Protein AF-A0A3A9K7C5-F1 (afdb_monomer_lite)

InterPro domains:
  IPR025700 L-lysine 6-monooxygenase/L-ornithine 5-monooxygenase [PF13434] (16-83)
  IPR025700 L-lysine 6-monooxygenase/L-ornithine 5-monooxygenase [PF13434] (87-166)
  IPR025700 L-lysine 6-monooxygenase/L-ornithine 5-monooxygenase [PTHR42802] (12-83)
  IPR036188 FAD/NAD(P)-binding domain superfamily [G3DSA:3.50.50.60] (10-84)
  IPR036188 FAD/NAD(P)-binding domain superfamily [G3DSA:3.50.50.60] (85-173)
  IPR036188 FAD/NAD(P)-binding domain superfamily [SSF51905] (87-166)

pLDDT: mean 71.93, std 16.77, range [29.77, 92.12]

Sequence (174 aa):
MTDERNWRRIDRMDNKVYDLVGVGVGAFNLSLSALLDNLPEVESVFFFLDQKPYFDWRLGMLIVGTRLQVPFMADLVSLANPTIVCVQDIHTEDATTYKCKYLVIGTGSDPVIPESYQSLSGENVYHISQFLERQDRCRKAKSIAVVGSGQSSAEVFHELFTNSAKALFVRLTF

Foldseek 3Di:
DDDPDPPPDAVEEDPDEFQEEEEADDPVLVVVVVVCVPPPVGGYDYHHDDPDPDDDPLVLQCDPPDDDPDDPPPDDADDDPWDWDWDADPVVRHIYIHTYPGYHYDHDDDFDDDPVCPVVDDLQDDGSSNNVVNVVVLQPDPAEEQEEDDPSSVSSQVVCCVVPVHYDYDYDDD

Structure (mmCIF, N/CA/C/O backbone):
data_AF-A0A3A9K7C5-F1
#
_entry.id   AF-A0A3A9K7C5-F1
#
loop_
_atom_site.group_PDB
_atom_site.id
_atom_site.type_symbol
_atom_site.label_atom_id
_atom_site.label_alt_id
_atom_site.label_comp_id
_atom_site.label_asym_id
_atom_site.label_entity_id
_atom_site.label_seq_id
_atom_site.pdbx_PDB_ins_code
_atom_site.Cartn_x
_atom_site.Cartn_y
_atom_site.Cartn_z
_atom_site.occupancy
_atom_site.B_iso_or_equiv
_atom_site.auth_seq_id
_atom_site.auth_comp_id
_atom_site.auth_asym_id
_atom_site.auth_atom_id
_atom_site.pdbx_PDB_model_num
ATOM 1 N N . MET A 1 1 ? 11.795 33.157 2.735 1.00 35.59 1 MET A N 1
ATOM 2 C CA . MET A 1 1 ? 12.912 32.843 1.824 1.00 35.59 1 MET A CA 1
ATOM 3 C C . MET A 1 1 ? 12.703 31.400 1.403 1.00 35.59 1 MET A C 1
ATOM 5 O O . MET A 1 1 ? 12.736 30.532 2.259 1.00 35.59 1 MET A O 1
ATOM 9 N N . THR A 1 2 ? 12.243 31.197 0.174 1.00 34.47 2 THR A N 1
ATOM 10 C CA . THR A 1 2 ? 11.709 29.928 -0.343 1.00 34.47 2 THR A CA 1
ATOM 11 C C . THR A 1 2 ? 12.815 28.890 -0.508 1.00 34.47 2 THR A C 1
ATOM 13 O O . THR A 1 2 ? 13.807 29.166 -1.174 1.00 34.47 2 THR A O 1
ATOM 16 N N . ASP A 1 3 ? 12.621 27.724 0.105 1.00 37.44 3 ASP A N 1
ATOM 17 C CA . ASP A 1 3 ? 13.470 26.538 -0.012 1.00 37.44 3 ASP A CA 1
ATOM 18 C C . ASP A 1 3 ? 13.380 25.978 -1.444 1.00 37.44 3 ASP A C 1
ATOM 20 O O . ASP A 1 3 ? 12.347 25.458 -1.885 1.00 37.44 3 ASP A O 1
ATOM 24 N N . GLU A 1 4 ? 14.441 26.185 -2.222 1.00 34.91 4 GLU A N 1
ATOM 25 C CA . GLU A 1 4 ? 14.582 25.657 -3.574 1.00 34.91 4 GLU A CA 1
ATOM 26 C C . GLU A 1 4 ? 14.892 24.155 -3.521 1.00 34.91 4 GLU A C 1
ATOM 28 O O . GLU A 1 4 ? 16.041 23.737 -3.563 1.00 34.91 4 GLU A O 1
ATOM 33 N N . ARG A 1 5 ? 13.821 23.356 -3.450 1.00 38.66 5 ARG A N 1
ATOM 34 C CA . ARG A 1 5 ? 13.665 21.978 -3.953 1.00 38.66 5 ARG A CA 1
ATOM 35 C C . ARG A 1 5 ? 14.978 21.188 -4.174 1.00 38.66 5 ARG A C 1
ATOM 37 O O . ARG A 1 5 ? 15.682 21.366 -5.165 1.00 38.66 5 ARG A O 1
ATOM 44 N N . ASN A 1 6 ? 15.175 20.176 -3.334 1.00 37.94 6 ASN A N 1
ATOM 45 C CA . ASN A 1 6 ? 16.237 19.157 -3.323 1.00 37.94 6 ASN A CA 1
ATOM 46 C C . ASN A 1 6 ? 16.313 18.203 -4.556 1.00 37.94 6 ASN A C 1
ATOM 48 O O . ASN A 1 6 ? 16.782 17.077 -4.442 1.00 37.94 6 ASN A O 1
ATOM 52 N N . TRP A 1 7 ? 15.882 18.600 -5.760 1.00 42.28 7 TRP A N 1
ATOM 53 C CA . TRP A 1 7 ? 15.789 17.709 -6.941 1.00 42.28 7 TRP A CA 1
ATOM 54 C C . TRP A 1 7 ? 17.129 17.404 -7.645 1.00 42.28 7 TRP A C 1
ATOM 56 O O . TRP A 1 7 ? 17.134 16.836 -8.734 1.00 42.28 7 TRP A O 1
ATOM 66 N N . ARG A 1 8 ? 18.276 17.802 -7.076 1.00 43.25 8 ARG A N 1
ATOM 67 C CA . ARG A 1 8 ? 19.568 17.841 -7.790 1.00 43.25 8 ARG A CA 1
ATOM 68 C C . ARG A 1 8 ? 20.462 16.600 -7.676 1.00 43.25 8 ARG A C 1
ATOM 70 O O . ARG A 1 8 ? 21.494 16.584 -8.341 1.00 43.25 8 ARG A O 1
ATOM 77 N N . ARG A 1 9 ? 20.115 15.565 -6.905 1.00 51.41 9 ARG A N 1
ATOM 78 C CA . ARG A 1 9 ? 20.884 14.305 -6.921 1.00 51.41 9 ARG A CA 1
ATOM 79 C C . ARG A 1 9 ? 20.287 13.325 -7.928 1.00 51.41 9 ARG A C 1
ATOM 81 O O . ARG A 1 9 ? 19.352 12.598 -7.626 1.00 51.41 9 ARG A O 1
ATOM 88 N N . ILE A 1 10 ? 20.822 13.357 -9.147 1.00 57.28 10 ILE A N 1
ATOM 89 C CA . ILE A 1 10 ? 20.736 12.243 -10.094 1.00 57.28 10 ILE A CA 1
ATOM 90 C C . ILE A 1 10 ? 22.112 11.590 -10.055 1.00 57.28 10 ILE A C 1
ATOM 92 O O . ILE A 1 10 ? 23.045 12.101 -10.675 1.00 57.28 10 ILE A O 1
ATOM 96 N N . ASP A 1 11 ? 22.259 10.503 -9.302 1.00 65.69 11 ASP A N 1
ATOM 97 C CA . ASP A 1 11 ? 23.547 9.809 -9.215 1.00 65.69 11 ASP A CA 1
ATOM 98 C C . ASP A 1 11 ? 23.794 8.986 -10.485 1.00 65.69 11 ASP A C 1
ATOM 100 O O . ASP A 1 11 ? 24.931 8.866 -10.949 1.00 65.69 11 ASP A O 1
ATOM 104 N N . ARG A 1 12 ? 22.723 8.447 -11.091 1.00 78.31 12 ARG A N 1
ATOM 105 C CA . ARG A 1 12 ? 22.772 7.677 -12.343 1.00 78.31 12 ARG A CA 1
ATOM 106 C C . ARG A 1 12 ? 21.561 7.932 -13.239 1.00 78.31 12 ARG A C 1
ATOM 108 O O . ARG A 1 12 ? 20.447 8.160 -12.771 1.00 78.31 12 ARG A O 1
ATOM 115 N N . MET A 1 13 ? 21.772 7.836 -14.549 1.00 80.19 13 MET A N 1
ATOM 116 C CA . MET A 1 13 ? 20.704 7.852 -15.549 1.00 80.19 13 MET A CA 1
ATOM 117 C C . MET A 1 13 ? 20.787 6.588 -16.403 1.00 80.19 13 MET A C 1
ATOM 119 O O . MET A 1 13 ? 21.833 6.312 -16.991 1.00 80.19 13 MET A O 1
ATOM 123 N N . ASP A 1 14 ? 19.690 5.834 -16.468 1.00 82.81 14 ASP A N 1
ATOM 124 C CA . ASP A 1 14 ? 19.534 4.755 -17.438 1.00 82.81 14 ASP A CA 1
ATOM 125 C C . ASP A 1 14 ? 19.237 5.380 -18.811 1.00 82.81 14 ASP A C 1
ATOM 127 O O . ASP A 1 14 ? 18.325 6.196 -18.974 1.00 82.81 14 ASP A O 1
ATOM 131 N N . ASN A 1 15 ? 20.060 5.042 -19.804 1.00 84.62 15 ASN A N 1
ATOM 132 C CA 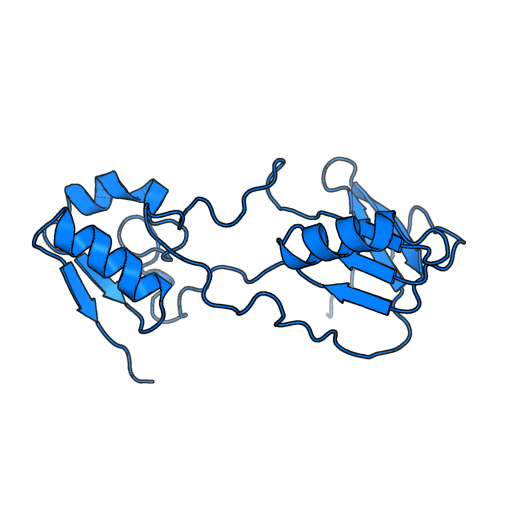. ASN A 1 15 ? 19.925 5.563 -21.162 1.00 84.62 15 ASN A CA 1
ATOM 133 C C . ASN A 1 15 ? 18.865 4.810 -21.980 1.00 84.62 15 ASN A C 1
ATOM 135 O O . ASN A 1 15 ? 18.492 5.284 -23.056 1.00 84.62 15 ASN A O 1
ATOM 139 N N . LYS A 1 16 ? 18.373 3.663 -21.492 1.00 89.06 16 LYS A N 1
ATOM 140 C CA . LYS A 1 16 ? 17.291 2.914 -22.132 1.00 89.06 16 LYS A CA 1
ATOM 141 C C . LYS A 1 16 ? 15.961 3.655 -21.965 1.00 89.06 16 LYS A C 1
ATOM 143 O O . LYS A 1 16 ? 15.653 4.198 -20.905 1.00 89.06 16 LYS A O 1
ATOM 148 N N . VAL A 1 17 ? 15.164 3.675 -23.033 1.00 88.75 17 VAL A N 1
ATOM 149 C CA . VAL A 1 17 ? 13.772 4.140 -22.994 1.00 88.75 17 VAL A CA 1
ATOM 150 C C . VAL A 1 17 ? 12.879 2.911 -22.955 1.00 88.75 17 VAL A C 1
ATOM 152 O O . VAL A 1 17 ? 12.840 2.158 -23.924 1.00 88.75 17 VAL A O 1
ATOM 155 N N . TYR A 1 18 ? 12.183 2.718 -21.841 1.00 89.31 18 TYR A N 1
ATOM 156 C CA . TYR A 1 18 ? 11.238 1.621 -21.656 1.00 89.31 18 TYR A CA 1
ATOM 157 C C . TYR A 1 18 ? 9.901 1.954 -22.323 1.00 89.31 18 TYR A C 1
ATOM 159 O O . TYR A 1 18 ? 9.490 3.117 -22.398 1.00 89.31 18 TYR A O 1
ATOM 167 N N . ASP A 1 19 ? 9.187 0.938 -22.786 1.00 89.06 19 ASP A N 1
ATOM 168 C CA . ASP A 1 19 ? 7.796 1.100 -23.189 1.00 89.06 19 ASP A CA 1
ATOM 169 C C . ASP A 1 19 ? 6.936 1.419 -21.966 1.00 89.06 19 ASP A C 1
ATOM 171 O O . ASP A 1 19 ? 6.126 2.344 -22.015 1.00 89.06 19 ASP A O 1
ATOM 175 N N . LEU A 1 20 ? 7.183 0.740 -20.840 1.00 86.50 20 LEU A N 1
ATOM 176 C CA . LEU A 1 20 ? 6.399 0.908 -19.620 1.00 86.50 20 LEU A CA 1
ATOM 177 C C . LEU A 1 20 ? 7.262 0.888 -18.351 1.00 86.50 20 LEU A C 1
ATOM 179 O O . LEU A 1 20 ? 8.073 -0.013 -18.153 1.00 86.50 20 LEU A O 1
ATOM 183 N N . VAL A 1 21 ? 7.051 1.860 -17.464 1.00 86.50 21 VAL A N 1
ATOM 184 C CA . VAL A 1 21 ? 7.555 1.829 -16.082 1.00 86.50 21 VAL A CA 1
ATOM 185 C C . VAL A 1 21 ? 6.369 1.708 -15.130 1.00 86.50 21 VAL A C 1
ATOM 187 O O . VAL A 1 21 ? 5.455 2.530 -15.176 1.00 86.50 21 VAL A O 1
ATOM 190 N N . GLY A 1 22 ? 6.378 0.707 -14.253 1.00 83.31 22 GLY A N 1
ATOM 191 C CA . GLY A 1 22 ? 5.399 0.556 -13.174 1.00 83.31 22 GLY A CA 1
ATOM 192 C C . GLY A 1 22 ? 5.986 0.942 -11.816 1.00 83.31 22 GLY A C 1
ATOM 193 O O . GLY A 1 22 ? 7.110 0.564 -11.505 1.00 83.31 22 GLY A O 1
ATOM 194 N N . VAL A 1 23 ? 5.239 1.671 -10.983 1.00 80.00 23 VAL A N 1
ATOM 195 C CA . VAL A 1 23 ? 5.647 2.044 -9.614 1.00 80.00 23 VAL A CA 1
ATOM 196 C C . VAL A 1 23 ? 4.587 1.624 -8.599 1.00 80.00 23 VAL A C 1
ATOM 198 O O . VAL A 1 23 ? 3.431 2.032 -8.702 1.00 80.00 23 VAL A O 1
ATOM 201 N N . GLY A 1 24 ? 4.989 0.838 -7.600 1.00 74.75 24 GLY A N 1
ATOM 202 C CA . GLY A 1 24 ? 4.153 0.354 -6.497 1.00 74.75 24 GLY A CA 1
ATOM 203 C C . GLY A 1 24 ? 3.914 -1.156 -6.545 1.00 74.75 24 GLY A C 1
ATOM 204 O O . GLY A 1 24 ? 3.896 -1.756 -7.617 1.00 74.75 24 GLY A O 1
ATOM 205 N N . VAL A 1 25 ? 3.717 -1.765 -5.374 1.00 72.50 25 VAL A N 1
ATOM 206 C CA . VAL A 1 25 ? 3.555 -3.221 -5.195 1.00 72.50 25 VAL A CA 1
ATOM 207 C C . VAL A 1 25 ? 2.099 -3.667 -5.049 1.00 72.50 25 VAL A C 1
ATOM 209 O O . VAL A 1 25 ? 1.806 -4.709 -4.490 1.00 72.50 25 VAL A O 1
ATOM 212 N N . GLY A 1 26 ? 1.136 -2.908 -5.572 1.00 70.56 26 GLY A N 1
ATOM 213 C CA . GLY A 1 26 ? -0.256 -3.357 -5.607 1.00 70.56 26 GLY A CA 1
ATOM 214 C C . GLY A 1 26 ? -0.469 -4.554 -6.543 1.00 70.56 26 GLY A C 1
ATOM 215 O O . GLY A 1 26 ? 0.255 -4.740 -7.520 1.00 70.56 26 GLY A O 1
ATOM 216 N N . ALA A 1 27 ? -1.534 -5.322 -6.306 1.00 70.12 27 ALA A N 1
ATOM 217 C CA . ALA A 1 27 ? -1.907 -6.452 -7.163 1.00 70.12 27 ALA A CA 1
ATOM 218 C C . ALA A 1 27 ? -2.120 -6.087 -8.633 1.00 70.12 27 ALA A C 1
ATOM 220 O O . ALA A 1 27 ? -1.930 -6.924 -9.506 1.00 70.12 27 ALA A O 1
ATOM 221 N N . PHE A 1 28 ? -2.465 -4.828 -8.900 1.00 75.12 28 PHE A N 1
ATOM 222 C CA . PHE A 1 28 ? -2.507 -4.286 -10.247 1.00 75.12 28 PHE A CA 1
ATOM 223 C C . PHE A 1 28 ? -1.131 -4.368 -10.933 1.00 75.12 28 PHE A C 1
ATOM 225 O O . PHE A 1 28 ? -1.009 -5.003 -11.975 1.00 75.12 28 PHE A O 1
ATOM 232 N N . ASN A 1 29 ? -0.081 -3.800 -10.327 1.00 78.44 29 ASN A N 1
ATOM 233 C CA . ASN A 1 29 ? 1.258 -3.797 -10.923 1.00 78.44 29 ASN A CA 1
ATOM 234 C C . ASN A 1 29 ? 1.873 -5.197 -10.947 1.00 78.44 29 ASN A C 1
ATOM 236 O O . ASN A 1 29 ? 2.553 -5.523 -11.909 1.00 78.44 29 ASN A O 1
ATOM 240 N N . LEU A 1 30 ? 1.593 -6.032 -9.939 1.00 78.06 30 LEU A N 1
ATOM 241 C CA . LEU A 1 30 ? 2.009 -7.439 -9.939 1.00 78.06 30 LEU A CA 1
ATOM 242 C C . LEU A 1 30 ? 1.341 -8.236 -11.070 1.00 78.06 30 LEU A C 1
ATOM 244 O O . LEU A 1 30 ? 1.992 -9.036 -11.740 1.00 78.06 30 LEU A O 1
ATOM 248 N N . SER A 1 31 ? 0.046 -8.013 -11.310 1.00 78.88 31 SER A N 1
ATOM 249 C CA . SER A 1 31 ? -0.664 -8.648 -12.422 1.00 78.88 31 SER A CA 1
ATOM 250 C C . SER A 1 31 ? -0.148 -8.140 -13.765 1.00 78.88 31 SER A C 1
ATOM 252 O O . SER A 1 31 ? 0.072 -8.939 -14.670 1.00 78.88 31 SER A O 1
ATOM 254 N N . LEU A 1 32 ? 0.056 -6.828 -13.907 1.00 81.56 32 LEU A N 1
ATOM 255 C C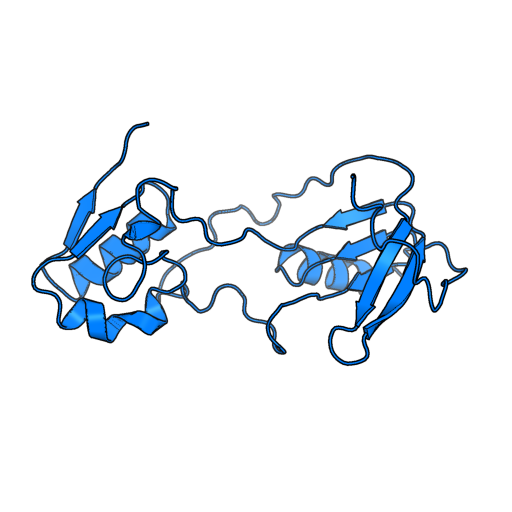A . LEU A 1 32 ? 0.563 -6.236 -15.140 1.00 81.56 32 LEU A CA 1
ATOM 256 C C . LEU A 1 32 ? 1.980 -6.731 -15.451 1.00 81.56 32 LEU A C 1
ATOM 258 O O . LEU A 1 32 ? 2.239 -7.120 -16.585 1.00 81.56 32 LEU A O 1
ATOM 262 N N . SER A 1 33 ? 2.870 -6.801 -14.455 1.00 84.75 33 SER A N 1
ATOM 263 C CA . SER A 1 33 ? 4.225 -7.322 -14.652 1.00 84.75 33 SER A CA 1
ATOM 264 C C . SER A 1 33 ? 4.216 -8.788 -15.085 1.00 84.75 33 SER A C 1
ATOM 266 O O . SER A 1 33 ? 4.944 -9.155 -15.998 1.00 84.75 33 SER A O 1
ATOM 268 N N . ALA A 1 34 ? 3.354 -9.620 -14.487 1.00 83.25 34 ALA A N 1
ATOM 269 C CA . ALA A 1 34 ? 3.237 -11.032 -14.854 1.00 83.25 34 ALA A CA 1
ATOM 270 C C . ALA A 1 34 ? 2.673 -11.239 -16.272 1.00 83.25 34 ALA A C 1
ATOM 272 O O . ALA A 1 34 ? 3.057 -12.180 -16.965 1.00 83.25 34 ALA A O 1
ATOM 273 N N . LEU A 1 35 ? 1.761 -10.367 -16.717 1.00 84.75 35 LEU A N 1
ATOM 274 C CA . LEU A 1 35 ? 1.236 -10.407 -18.083 1.00 84.75 35 LEU A CA 1
ATOM 275 C C . LEU A 1 35 ? 2.294 -9.980 -19.108 1.00 84.75 35 LEU A C 1
ATOM 277 O O . LEU A 1 35 ? 2.417 -10.623 -20.150 1.00 84.75 35 LEU A O 1
ATOM 281 N N . LEU A 1 36 ? 3.064 -8.930 -18.807 1.00 87.56 36 LEU A N 1
ATOM 282 C CA . LEU A 1 36 ? 4.100 -8.405 -19.702 1.00 87.56 36 LEU A CA 1
ATOM 283 C C . LEU A 1 36 ? 5.333 -9.313 -19.809 1.00 87.56 36 LEU A C 1
ATOM 285 O O . LEU A 1 36 ? 6.006 -9.274 -20.831 1.00 87.56 36 LEU A O 1
ATOM 289 N N . ASP A 1 37 ? 5.589 -10.180 -18.825 1.00 85.38 37 ASP A N 1
ATOM 290 C CA . ASP A 1 37 ? 6.688 -11.162 -18.863 1.00 85.38 37 ASP A CA 1
ATOM 291 C C . ASP A 1 37 ? 6.613 -12.104 -20.084 1.00 85.38 37 ASP A C 1
ATOM 293 O O . ASP A 1 37 ? 7.626 -12.579 -20.589 1.00 85.38 37 ASP A O 1
ATOM 297 N N . ASN A 1 38 ? 5.406 -12.326 -20.618 1.00 85.75 38 ASN A N 1
ATOM 298 C CA . ASN A 1 38 ? 5.178 -13.164 -21.799 1.00 85.75 38 ASN A CA 1
ATOM 299 C C . ASN A 1 38 ? 5.198 -12.391 -23.132 1.00 85.75 38 ASN A C 1
ATOM 301 O O . ASN A 1 38 ? 4.917 -12.983 -24.175 1.00 85.75 38 ASN A O 1
ATOM 305 N N . LEU A 1 39 ? 5.501 -11.090 -23.113 1.00 90.81 39 LEU A N 1
ATOM 306 C CA . LEU A 1 39 ? 5.519 -10.211 -24.285 1.00 90.81 39 LEU A CA 1
ATOM 307 C C . LEU A 1 39 ? 6.922 -9.601 -24.452 1.00 90.81 39 LEU A C 1
ATOM 309 O O . LEU A 1 39 ? 7.149 -8.463 -24.038 1.00 90.81 39 LEU A O 1
ATOM 313 N N . PRO A 1 40 ? 7.887 -10.339 -25.039 1.00 88.06 40 PRO A N 1
ATOM 314 C CA . PRO A 1 40 ? 9.280 -9.892 -25.149 1.00 88.06 40 PRO A CA 1
ATOM 315 C C . PRO A 1 40 ? 9.457 -8.629 -26.006 1.00 88.06 40 PRO A C 1
ATOM 317 O O . PRO A 1 40 ? 10.504 -7.991 -25.954 1.00 88.06 40 PRO A O 1
ATOM 320 N N . GLU A 1 41 ? 8.457 -8.265 -26.810 1.00 92.12 41 GLU A N 1
ATOM 321 C CA . GLU A 1 41 ? 8.418 -7.020 -27.572 1.00 92.12 41 GLU A CA 1
ATOM 322 C C . GLU A 1 41 ? 8.110 -5.774 -26.725 1.00 92.12 41 GLU A C 1
ATOM 324 O O . GLU A 1 41 ? 8.281 -4.662 -27.226 1.00 92.12 41 GLU A O 1
ATOM 329 N N . VAL A 1 42 ? 7.652 -5.942 -25.477 1.00 89.50 42 VAL A N 1
ATOM 330 C CA . VAL A 1 42 ? 7.344 -4.843 -24.555 1.00 89.50 42 VAL A CA 1
ATOM 331 C C . VAL A 1 42 ? 8.451 -4.716 -23.519 1.00 89.50 42 VAL A C 1
ATOM 333 O O . VAL A 1 42 ? 8.534 -5.472 -22.552 1.00 89.50 42 VAL A O 1
ATOM 336 N N . GLU A 1 43 ? 9.281 -3.692 -23.673 1.00 91.94 43 GLU A N 1
ATOM 337 C CA . GLU A 1 43 ? 10.360 -3.415 -22.732 1.00 91.94 43 GLU A CA 1
ATOM 338 C C . GLU A 1 43 ? 9.799 -2.707 -21.497 1.00 91.94 43 GLU A C 1
ATOM 340 O O . GLU A 1 43 ? 9.504 -1.509 -21.530 1.00 91.94 43 GLU A O 1
ATOM 345 N N . SER A 1 44 ? 9.641 -3.438 -20.392 1.00 89.81 44 SER A N 1
ATOM 346 C CA . SER A 1 44 ? 9.051 -2.908 -19.160 1.00 89.81 44 SER A CA 1
ATOM 347 C C . SER A 1 44 ? 9.941 -3.088 -17.933 1.00 89.81 44 SER A C 1
ATOM 349 O O . SER A 1 44 ? 10.765 -3.997 -17.862 1.00 89.81 44 SER A O 1
ATOM 351 N N . VAL A 1 45 ? 9.784 -2.193 -16.958 1.00 89.44 45 VAL A N 1
ATOM 352 C CA . VAL A 1 45 ? 10.433 -2.295 -15.645 1.00 89.44 45 VAL A CA 1
ATOM 353 C C . VAL A 1 45 ? 9.452 -1.900 -14.545 1.00 89.44 45 VAL A C 1
ATOM 355 O O . VAL A 1 45 ? 8.700 -0.936 -14.685 1.00 89.44 45 VAL A O 1
ATOM 358 N N . PHE A 1 46 ? 9.448 -2.647 -13.442 1.00 85.38 46 PHE A N 1
ATOM 359 C CA . PHE A 1 46 ? 8.558 -2.413 -12.307 1.00 85.38 46 PHE A CA 1
ATOM 360 C C . PHE A 1 46 ? 9.365 -2.165 -11.036 1.00 85.38 46 PHE A C 1
ATOM 362 O O . PHE A 1 46 ? 10.198 -2.979 -10.642 1.00 85.38 46 PHE A O 1
ATOM 369 N N . PHE A 1 47 ? 9.084 -1.045 -10.377 1.00 83.81 47 PHE A N 1
ATOM 370 C CA . PHE A 1 47 ? 9.629 -0.690 -9.076 1.00 83.81 47 PHE A CA 1
ATOM 371 C C . PHE A 1 47 ? 8.584 -0.972 -8.007 1.00 83.81 47 PHE A C 1
ATOM 373 O O . PHE A 1 47 ? 7.615 -0.227 -7.828 1.00 83.81 47 PHE A O 1
ATOM 380 N N . PHE A 1 48 ? 8.790 -2.059 -7.277 1.00 76.88 48 PHE A N 1
ATOM 381 C CA . PHE A 1 48 ? 7.960 -2.435 -6.143 1.00 76.88 48 PHE A CA 1
ATOM 382 C C . PHE A 1 48 ? 8.405 -1.656 -4.906 1.00 76.88 48 PHE A C 1
ATOM 384 O O . PHE A 1 48 ? 9.141 -2.155 -4.062 1.00 76.88 48 PHE A O 1
ATOM 391 N N . LEU A 1 49 ? 7.986 -0.391 -4.851 1.00 66.56 49 LEU A N 1
ATOM 392 C CA . LEU A 1 49 ? 8.197 0.469 -3.695 1.00 66.56 49 LEU A CA 1
ATOM 393 C C . LEU A 1 49 ? 7.136 0.148 -2.643 1.00 66.56 49 LEU A C 1
ATOM 395 O O . LEU A 1 49 ? 5.938 0.310 -2.890 1.00 66.56 49 LEU A O 1
ATOM 399 N N . ASP A 1 50 ? 7.593 -0.294 -1.481 1.00 60.34 50 ASP A N 1
ATOM 400 C CA . ASP A 1 50 ? 6.801 -0.440 -0.268 1.00 60.34 50 ASP A CA 1
ATOM 401 C C . ASP A 1 50 ? 7.623 0.155 0.885 1.00 60.34 50 ASP A C 1
ATOM 403 O O . ASP A 1 50 ? 8.851 0.063 0.894 1.00 60.34 50 ASP A O 1
ATOM 407 N N . GLN A 1 51 ? 6.964 0.793 1.855 1.00 55.03 51 GLN A N 1
ATOM 408 C CA . GLN A 1 51 ? 7.640 1.202 3.092 1.00 55.03 51 GLN A CA 1
ATOM 409 C C . GLN A 1 51 ? 8.086 -0.024 3.908 1.00 55.03 51 GLN A C 1
ATOM 411 O O . GLN A 1 51 ? 8.920 0.096 4.806 1.00 55.03 51 GLN A O 1
ATOM 416 N N . LYS A 1 52 ? 7.522 -1.204 3.616 1.00 52.50 52 LYS A N 1
ATOM 417 C CA . LYS A 1 52 ? 7.855 -2.478 4.252 1.00 52.50 52 LYS A CA 1
ATOM 418 C C . LYS A 1 52 ? 8.867 -3.274 3.409 1.00 52.50 52 LYS A C 1
ATOM 420 O O . LYS A 1 52 ? 8.750 -3.309 2.190 1.00 52.50 52 LYS A O 1
ATOM 425 N N . PRO A 1 53 ? 9.809 -4.011 4.030 1.00 51.22 53 PRO A N 1
ATOM 426 C CA . PRO A 1 53 ? 10.783 -4.842 3.309 1.00 51.22 53 PRO A CA 1
ATOM 427 C C . PRO A 1 53 ? 10.187 -6.150 2.743 1.00 51.22 53 PRO A C 1
ATOM 429 O O . PRO A 1 53 ? 10.923 -7.036 2.316 1.00 51.22 53 PRO A O 1
ATOM 432 N N . TYR A 1 54 ? 8.864 -6.313 2.786 1.00 48.66 54 TYR A N 1
ATOM 433 C CA . TYR A 1 54 ? 8.129 -7.476 2.296 1.00 48.66 54 TYR A CA 1
ATOM 434 C C . TYR A 1 54 ? 6.796 -7.021 1.702 1.00 48.66 54 TYR A C 1
ATOM 436 O O . TYR A 1 54 ? 6.220 -6.035 2.155 1.00 48.66 54 TYR A O 1
ATOM 444 N N . PHE A 1 55 ? 6.288 -7.768 0.720 1.00 44.34 55 PHE A N 1
ATOM 445 C CA . PHE A 1 55 ? 4.972 -7.504 0.149 1.00 44.34 55 PHE A CA 1
ATOM 446 C C . PHE A 1 55 ? 3.871 -7.775 1.180 1.00 44.34 55 PHE A C 1
ATOM 448 O O . PHE A 1 55 ? 3.727 -8.894 1.679 1.00 44.34 55 PHE A O 1
ATOM 455 N N . ASP A 1 56 ? 3.079 -6.746 1.463 1.00 53.41 56 ASP A N 1
ATOM 456 C CA . ASP A 1 56 ? 1.943 -6.800 2.371 1.00 53.41 56 ASP A CA 1
ATOM 457 C C . ASP A 1 56 ? 0.738 -6.104 1.729 1.00 53.41 56 ASP A C 1
ATOM 459 O O . ASP A 1 56 ? 0.585 -4.879 1.764 1.00 53.41 56 ASP A O 1
ATOM 463 N N . TRP A 1 57 ? -0.164 -6.895 1.147 1.00 50.09 57 TRP A N 1
ATOM 464 C CA . TRP A 1 57 ? -1.403 -6.355 0.599 1.00 50.09 57 TRP A CA 1
ATOM 465 C C . TRP A 1 57 ? -2.434 -6.113 1.704 1.00 50.09 57 TRP A C 1
ATOM 467 O O . TRP A 1 57 ? -3.387 -6.872 1.869 1.00 50.09 57 TRP A O 1
ATOM 477 N N . ARG A 1 58 ? -2.250 -5.017 2.449 1.00 55.38 58 ARG A N 1
ATOM 478 C CA . ARG A 1 58 ? -3.182 -4.552 3.493 1.00 55.38 58 ARG A CA 1
ATOM 479 C C . ARG A 1 58 ? -3.554 -5.668 4.488 1.00 55.38 58 ARG A C 1
ATOM 481 O O . ARG A 1 58 ? -4.727 -5.804 4.837 1.00 55.38 58 ARG A O 1
ATOM 488 N N . LEU A 1 59 ? -2.573 -6.421 4.995 1.00 53.91 59 LEU A N 1
ATOM 489 C CA . LEU A 1 59 ? -2.761 -7.477 5.999 1.00 53.91 59 LEU A CA 1
ATOM 490 C C . LEU A 1 59 ? -3.582 -6.989 7.186 1.00 53.91 59 LEU A C 1
ATOM 492 O O . LEU A 1 59 ? -4.453 -7.720 7.627 1.00 53.91 59 LEU A O 1
ATOM 496 N N . GLY A 1 60 ? -3.420 -5.734 7.618 1.00 55.44 60 GLY A N 1
ATOM 497 C CA . GLY A 1 60 ? -4.212 -5.112 8.690 1.00 55.44 60 GLY A CA 1
ATOM 498 C C . GLY A 1 60 ? -5.737 -5.047 8.468 1.00 55.44 60 GLY A C 1
ATOM 499 O O . GLY A 1 60 ? -6.456 -4.612 9.369 1.00 55.44 60 GLY A O 1
ATOM 500 N N . MET A 1 61 ? -6.226 -5.490 7.302 1.00 55.41 61 MET 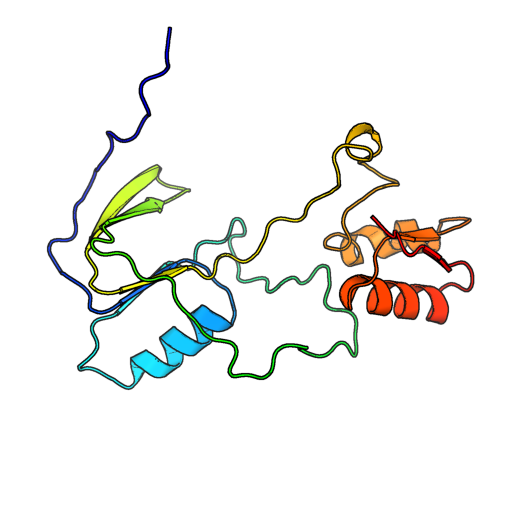A N 1
ATOM 501 C CA . MET A 1 61 ? -7.634 -5.588 6.896 1.00 55.41 61 MET A CA 1
ATOM 502 C C . MET A 1 61 ? -8.032 -6.972 6.344 1.00 55.41 61 MET A C 1
ATOM 504 O O . MET A 1 61 ? -9.167 -7.131 5.894 1.00 55.41 61 MET A O 1
ATOM 508 N N . LEU A 1 62 ? -7.149 -7.982 6.368 1.00 60.81 62 LEU A N 1
ATOM 509 C CA . LEU A 1 62 ? -7.465 -9.350 5.925 1.00 60.81 62 LEU A CA 1
ATOM 510 C C . LEU A 1 62 ? -8.320 -10.088 6.966 1.00 60.81 62 LEU A C 1
ATOM 512 O O . LEU A 1 62 ? -7.874 -11.010 7.647 1.00 60.81 62 LEU A O 1
ATOM 516 N N . ILE A 1 63 ? -9.569 -9.658 7.103 1.00 60.50 63 ILE A N 1
ATOM 517 C CA . ILE A 1 63 ? -10.580 -10.355 7.897 1.00 60.50 63 ILE A CA 1
ATOM 518 C C . ILE A 1 63 ? -10.995 -11.621 7.135 1.00 60.50 63 ILE A C 1
ATOM 520 O O . ILE A 1 63 ? -11.170 -11.607 5.916 1.00 60.50 63 ILE A O 1
ATOM 524 N N . VAL A 1 64 ? -11.133 -12.745 7.839 1.00 61.38 64 VAL A N 1
ATOM 525 C CA . VAL A 1 64 ? -11.492 -14.024 7.211 1.00 61.38 64 VAL A CA 1
ATOM 526 C C . VAL A 1 64 ? -12.879 -13.908 6.568 1.00 61.38 64 VAL A C 1
ATOM 528 O O . VAL A 1 64 ? -13.863 -13.637 7.247 1.00 61.38 64 VAL A O 1
ATOM 531 N N . GLY A 1 65 ? -12.957 -14.135 5.252 1.00 53.06 65 GLY A N 1
ATOM 532 C CA . GLY A 1 65 ? -14.210 -14.106 4.486 1.00 53.06 65 GLY A CA 1
ATOM 533 C C . GLY A 1 65 ? -14.459 -12.833 3.668 1.00 53.06 65 GLY A C 1
ATOM 534 O O . GLY A 1 65 ? -15.463 -12.774 2.955 1.00 53.06 65 GLY A O 1
ATOM 535 N N . THR A 1 66 ? -13.558 -11.848 3.711 1.00 45.78 66 THR A N 1
ATOM 536 C CA . THR A 1 66 ? -13.648 -10.642 2.872 1.00 45.78 66 THR A CA 1
ATOM 537 C C . THR A 1 66 ? -13.345 -10.952 1.405 1.00 45.78 66 THR A C 1
ATOM 539 O O . THR A 1 66 ? -12.627 -11.899 1.073 1.00 45.78 66 THR A O 1
ATOM 542 N N . ARG A 1 67 ? -13.955 -10.188 0.490 1.00 46.84 67 ARG A N 1
ATOM 543 C CA . ARG A 1 67 ? -13.827 -10.377 -0.966 1.00 46.84 67 ARG A CA 1
ATOM 544 C C . ARG A 1 67 ? -13.366 -9.087 -1.641 1.00 46.84 67 ARG A C 1
ATOM 546 O O . ARG A 1 67 ? -13.741 -7.995 -1.225 1.00 46.84 67 ARG A O 1
ATOM 553 N N . LEU A 1 68 ? -12.597 -9.215 -2.722 1.00 46.16 68 LEU A N 1
ATOM 554 C CA . LEU A 1 68 ? -12.242 -8.091 -3.597 1.00 46.16 68 LEU A CA 1
ATOM 555 C C . LEU A 1 68 ? -13.512 -7.482 -4.215 1.00 46.16 68 LEU A C 1
ATOM 557 O O . LEU A 1 68 ? -14.308 -8.201 -4.817 1.00 46.16 68 LEU A O 1
ATOM 561 N N . GLN A 1 69 ? -13.704 -6.168 -4.053 1.00 46.78 69 GLN A N 1
ATOM 562 C CA . GLN A 1 69 ? -14.886 -5.449 -4.558 1.00 46.78 69 GLN A CA 1
ATOM 563 C C . GLN A 1 69 ? -14.698 -4.767 -5.914 1.00 46.78 69 GLN A C 1
ATOM 565 O O . GLN A 1 69 ? -15.678 -4.322 -6.509 1.00 46.78 69 GLN A O 1
ATOM 570 N N . VAL A 1 70 ? -13.472 -4.699 -6.428 1.00 44.31 70 VAL A N 1
ATOM 571 C CA . VAL A 1 70 ? -13.239 -4.294 -7.815 1.00 44.31 70 VAL A CA 1
ATOM 572 C C . VAL A 1 70 ? -13.397 -5.525 -8.711 1.00 44.31 70 VAL A C 1
ATOM 574 O O . VAL A 1 70 ? -12.793 -6.558 -8.407 1.00 44.31 70 VAL A O 1
ATOM 577 N N . PRO A 1 71 ? -14.176 -5.462 -9.812 1.00 29.77 71 PRO A N 1
ATOM 578 C CA . PRO A 1 71 ? -14.042 -6.461 -10.866 1.00 29.77 71 PRO A CA 1
ATOM 579 C C . PRO A 1 71 ? -12.571 -6.489 -11.303 1.00 29.77 71 PRO A C 1
ATOM 581 O O . PRO A 1 71 ? -11.902 -5.458 -11.250 1.00 29.77 71 PRO A O 1
ATOM 584 N N . PHE A 1 72 ? -12.067 -7.641 -11.749 1.00 41.47 72 PHE A N 1
ATOM 585 C CA . PHE A 1 72 ? -10.650 -7.859 -12.105 1.00 41.47 72 PHE A CA 1
ATOM 586 C C . PHE A 1 72 ? -10.052 -6.851 -13.118 1.00 41.47 72 PHE A C 1
ATOM 588 O O . PHE A 1 72 ? -8.863 -6.900 -13.400 1.00 41.47 72 PHE A O 1
ATOM 595 N N . MET A 1 73 ? -10.880 -5.972 -13.686 1.00 31.00 73 MET A N 1
ATOM 596 C CA . MET A 1 73 ? -10.661 -5.187 -14.896 1.00 31.00 73 MET A CA 1
ATOM 597 C C . MET A 1 73 ? -10.685 -3.662 -14.659 1.00 31.00 73 MET A C 1
ATOM 599 O O . MET A 1 73 ? -10.817 -2.902 -15.614 1.00 31.00 73 MET A O 1
ATOM 603 N N . ALA A 1 74 ? -10.639 -3.188 -13.408 1.00 40.19 74 ALA A N 1
ATOM 604 C CA . ALA A 1 74 ? -10.622 -1.753 -13.105 1.00 40.19 74 ALA A CA 1
ATOM 605 C C . ALA A 1 74 ? -9.209 -1.167 -13.304 1.00 40.19 74 ALA A C 1
ATOM 607 O O . ALA A 1 74 ? -8.427 -1.057 -12.361 1.00 40.19 74 ALA A O 1
ATOM 608 N N . ASP A 1 75 ? -8.917 -0.827 -14.557 1.00 50.16 75 ASP A N 1
ATOM 609 C CA . ASP A 1 75 ? -7.659 -0.297 -15.086 1.00 50.16 75 ASP A CA 1
ATOM 610 C C . ASP A 1 75 ? -7.948 1.016 -15.820 1.00 50.16 75 ASP A C 1
ATOM 612 O O . ASP A 1 75 ? -8.772 0.997 -16.726 1.00 50.16 75 ASP A O 1
ATOM 616 N N . LEU A 1 76 ? -7.318 2.134 -15.433 1.00 41.69 76 LEU A N 1
ATOM 617 C CA . LEU A 1 76 ? -7.053 3.270 -16.326 1.00 41.69 76 LEU A CA 1
ATOM 618 C C . LEU A 1 76 ? -5.897 4.130 -15.781 1.00 41.69 76 LEU A C 1
ATOM 620 O O . LEU A 1 76 ? -5.958 4.696 -14.688 1.00 41.69 76 LEU A O 1
ATOM 624 N N . VAL A 1 77 ? -4.859 4.237 -16.609 1.00 41.31 77 VAL A N 1
ATOM 625 C CA . VAL A 1 77 ? -3.604 4.975 -16.425 1.00 41.31 77 VAL A CA 1
ATOM 626 C C . VAL A 1 77 ? -3.776 6.439 -16.859 1.00 41.31 77 VAL A C 1
ATOM 628 O O . VAL A 1 77 ? -4.332 6.715 -17.922 1.00 41.31 77 VAL A O 1
ATOM 631 N N . SER A 1 78 ? -3.273 7.395 -16.072 1.00 41.16 78 SER A N 1
ATOM 632 C CA . SER A 1 78 ? -3.242 8.815 -16.463 1.00 41.16 78 SER A CA 1
ATOM 633 C C . SER A 1 78 ? -2.214 9.082 -17.573 1.00 41.16 78 SER A C 1
ATOM 635 O O . SER A 1 78 ? -1.043 8.733 -17.449 1.00 41.16 78 SER A O 1
ATOM 637 N N . LEU A 1 79 ? -2.650 9.766 -18.638 1.00 41.25 79 LEU A N 1
ATOM 638 C CA . LEU A 1 79 ? -1.832 10.223 -19.768 1.00 41.25 79 LEU A CA 1
ATOM 639 C C . LEU A 1 79 ? -1.178 11.587 -19.482 1.00 41.25 79 LEU A C 1
ATOM 641 O O . LEU A 1 79 ? -1.873 12.601 -19.452 1.00 41.25 79 LEU A O 1
ATOM 645 N N . ALA A 1 80 ? 0.155 11.631 -19.385 1.00 36.72 80 ALA A N 1
ATOM 646 C CA . ALA A 1 80 ? 0.947 12.807 -19.763 1.00 36.72 80 ALA A CA 1
ATOM 647 C C . ALA A 1 80 ? 2.407 12.426 -20.092 1.00 36.72 80 ALA A C 1
ATOM 649 O O . ALA A 1 80 ? 3.153 11.921 -19.255 1.00 36.72 80 ALA A O 1
ATOM 650 N N . ASN A 1 81 ? 2.807 12.697 -21.334 1.00 39.12 81 ASN A N 1
ATOM 651 C CA . ASN A 1 81 ? 4.189 12.727 -21.825 1.00 39.12 81 ASN A CA 1
ATOM 652 C C . ASN A 1 81 ? 4.944 13.915 -21.170 1.00 39.12 81 ASN A C 1
ATOM 654 O O . ASN A 1 81 ? 4.323 14.979 -21.093 1.00 39.12 81 ASN A O 1
ATOM 658 N N . PRO A 1 82 ? 6.230 13.853 -20.751 1.00 52.62 82 PRO A N 1
ATOM 659 C CA . PRO A 1 82 ? 7.202 12.753 -20.741 1.00 52.62 82 PRO A CA 1
ATOM 660 C C . PRO A 1 82 ? 7.503 12.265 -19.308 1.00 52.62 82 PRO A C 1
ATOM 662 O O . PRO A 1 82 ? 7.743 13.074 -18.412 1.00 52.62 82 PRO A O 1
ATOM 665 N N . THR A 1 83 ? 7.545 10.959 -19.052 1.00 66.88 83 THR A N 1
ATOM 666 C CA . THR A 1 83 ? 7.617 10.459 -17.665 1.00 66.88 83 THR A CA 1
ATOM 667 C C . THR A 1 83 ? 8.999 9.921 -17.325 1.00 66.88 83 THR A C 1
ATOM 669 O O . THR A 1 83 ? 9.267 8.723 -17.269 1.00 66.88 83 THR A O 1
ATOM 672 N N . ILE A 1 84 ? 9.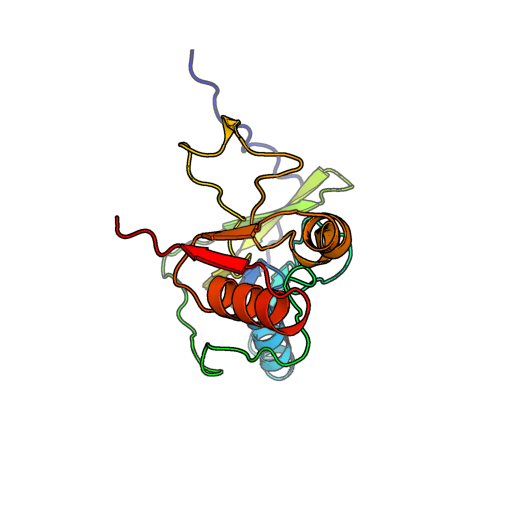912 10.869 -17.120 1.00 72.88 84 ILE A N 1
ATOM 673 C CA . ILE A 1 84 ? 11.161 10.616 -16.408 1.00 72.88 84 ILE A CA 1
ATOM 674 C C . ILE A 1 84 ? 10.798 10.244 -14.965 1.00 72.88 84 ILE A C 1
ATOM 676 O O . ILE A 1 84 ? 10.124 11.016 -14.285 1.00 72.88 84 ILE A O 1
ATOM 680 N N . VAL A 1 85 ? 11.243 9.079 -14.502 1.00 75.69 85 VAL A N 1
ATOM 681 C CA . VAL A 1 85 ? 11.022 8.600 -13.132 1.00 75.69 85 VAL A CA 1
ATOM 682 C C . VAL A 1 85 ? 12.365 8.523 -12.427 1.00 75.69 85 VAL A C 1
ATOM 684 O O . VAL A 1 85 ? 13.265 7.835 -12.898 1.00 75.69 85 VAL A O 1
ATOM 687 N N . CYS A 1 86 ? 12.509 9.219 -11.303 1.00 80.12 86 CYS A N 1
ATOM 688 C CA . CYS A 1 86 ? 13.658 9.055 -10.420 1.00 80.12 86 CYS A CA 1
ATOM 689 C C . CYS A 1 86 ? 13.288 8.062 -9.317 1.00 80.12 86 CYS A C 1
ATOM 691 O O . CYS A 1 86 ? 12.296 8.261 -8.616 1.00 80.12 86 CYS A O 1
ATOM 693 N N . VAL A 1 87 ? 14.067 6.995 -9.192 1.00 78.50 87 VAL A N 1
ATOM 694 C CA . VAL A 1 87 ? 13.926 5.976 -8.154 1.00 78.50 87 VAL A CA 1
ATOM 695 C C . VAL A 1 87 ? 15.104 6.120 -7.211 1.00 78.50 87 VAL A C 1
ATOM 697 O O . VAL A 1 87 ? 16.251 6.072 -7.652 1.00 78.50 87 VAL A O 1
ATOM 700 N N . GLN A 1 88 ? 14.811 6.293 -5.928 1.00 80.69 88 GLN A N 1
ATOM 701 C CA . GLN A 1 88 ? 15.816 6.334 -4.879 1.00 80.69 88 GLN A CA 1
ATOM 702 C C . GLN A 1 88 ? 15.749 5.048 -4.061 1.00 80.69 88 GLN A C 1
ATOM 704 O O . GLN A 1 88 ? 14.671 4.655 -3.612 1.00 80.69 88 GLN A O 1
ATOM 709 N N . ASP A 1 89 ? 16.896 4.405 -3.869 1.00 76.31 89 ASP A N 1
ATOM 710 C CA . ASP A 1 89 ? 17.026 3.314 -2.911 1.00 76.31 89 ASP A CA 1
ATOM 711 C C . ASP A 1 89 ? 16.990 3.892 -1.487 1.00 76.31 89 ASP A C 1
ATOM 713 O O . ASP A 1 89 ? 17.775 4.772 -1.142 1.00 76.31 89 ASP A O 1
ATOM 717 N N . ILE A 1 90 ? 16.061 3.428 -0.650 1.00 71.88 90 ILE A N 1
ATOM 718 C CA . ILE A 1 90 ? 15.883 3.957 0.714 1.00 71.88 90 ILE A CA 1
ATOM 719 C C . ILE A 1 90 ? 16.975 3.508 1.696 1.00 71.88 90 ILE A C 1
ATOM 721 O O . ILE A 1 90 ? 17.086 4.070 2.783 1.00 71.88 90 ILE A O 1
ATOM 725 N N . HIS A 1 91 ? 17.746 2.475 1.354 1.00 77.31 91 HIS A N 1
ATOM 726 C CA . HIS A 1 91 ? 18.813 1.930 2.187 1.00 77.31 91 HIS A CA 1
ATOM 727 C C . HIS A 1 91 ? 20.172 2.522 1.823 1.00 77.31 91 HIS A C 1
ATOM 729 O O . HIS A 1 91 ? 20.982 2.761 2.719 1.00 77.31 91 HIS A O 1
ATOM 735 N N . THR A 1 92 ? 20.431 2.745 0.532 1.00 81.62 92 THR A N 1
ATOM 736 C CA . THR A 1 92 ? 21.705 3.311 0.055 1.00 81.62 92 THR A CA 1
ATOM 737 C C . THR A 1 92 ? 21.636 4.805 -0.253 1.00 81.62 92 THR A C 1
ATOM 739 O O . THR A 1 92 ? 22.679 5.433 -0.400 1.00 81.62 92 THR A O 1
ATOM 742 N N . GLU A 1 93 ? 20.429 5.375 -0.328 1.00 77.00 93 GLU A N 1
ATOM 743 C CA . GLU A 1 93 ? 20.128 6.734 -0.801 1.00 77.00 93 GLU A CA 1
ATOM 744 C C . GLU A 1 93 ? 20.486 7.005 -2.274 1.00 77.00 93 GLU A C 1
ATOM 746 O O . GLU A 1 93 ? 20.278 8.130 -2.740 1.00 77.00 93 GLU A O 1
ATOM 751 N N . ASP A 1 94 ? 20.957 5.999 -3.021 1.00 80.75 94 ASP A N 1
ATOM 752 C CA . ASP A 1 94 ? 21.333 6.142 -4.428 1.00 80.75 94 ASP A CA 1
ATOM 753 C C . ASP A 1 94 ? 20.107 6.434 -5.298 1.00 80.75 94 ASP A C 1
ATOM 755 O O . ASP A 1 94 ? 19.101 5.718 -5.248 1.00 80.75 94 ASP A O 1
ATOM 759 N N . ALA A 1 95 ? 20.210 7.448 -6.158 1.00 80.56 95 ALA A N 1
ATOM 760 C CA . ALA A 1 95 ? 19.139 7.835 -7.070 1.00 80.56 95 ALA A CA 1
ATOM 761 C C . ALA A 1 95 ? 19.452 7.470 -8.531 1.00 80.56 95 ALA A C 1
ATOM 763 O O . ALA A 1 95 ? 20.446 7.919 -9.112 1.00 80.56 95 ALA A O 1
ATOM 764 N N . THR A 1 96 ? 18.561 6.700 -9.166 1.00 83.25 96 THR A N 1
ATOM 765 C CA . THR A 1 96 ? 18.630 6.357 -10.596 1.00 83.25 96 THR A CA 1
ATOM 766 C C . THR A 1 96 ? 17.406 6.861 -11.350 1.00 83.25 96 THR A C 1
ATOM 768 O O . THR A 1 96 ? 16.268 6.660 -10.936 1.00 83.25 96 THR A O 1
ATOM 771 N N . THR A 1 97 ? 17.638 7.506 -12.492 1.00 85.00 97 THR A N 1
ATOM 772 C CA . THR A 1 97 ? 16.585 8.049 -13.355 1.00 85.00 97 THR A CA 1
ATOM 773 C C . THR A 1 97 ? 16.311 7.155 -14.567 1.00 85.00 97 THR A C 1
ATOM 775 O O . THR A 1 97 ? 17.241 6.810 -15.295 1.00 85.00 97 THR A O 1
ATOM 778 N N . TYR A 1 98 ? 15.035 6.861 -14.822 1.00 85.12 98 TYR A N 1
ATOM 779 C CA . TYR A 1 98 ? 14.529 6.033 -15.920 1.00 85.12 98 TYR A CA 1
ATOM 780 C C . TYR A 1 98 ? 13.637 6.846 -16.859 1.00 85.12 98 TYR A C 1
ATOM 782 O O . TYR A 1 98 ? 12.926 7.756 -16.430 1.00 85.12 98 TYR A O 1
ATOM 790 N N . LYS A 1 99 ? 13.650 6.505 -18.151 1.00 87.62 99 LYS A N 1
ATOM 791 C CA . LYS A 1 99 ? 12.778 7.105 -19.171 1.00 87.62 99 LYS A CA 1
ATOM 792 C C . LYS A 1 99 ? 11.783 6.071 -19.672 1.00 87.62 99 LYS A C 1
ATOM 794 O O . LYS A 1 99 ? 12.176 4.945 -19.967 1.00 87.62 99 LYS A O 1
ATOM 799 N N . CYS A 1 100 ? 10.524 6.464 -19.836 1.00 84.19 100 CYS A N 1
ATOM 800 C CA . CYS A 1 100 ? 9.500 5.585 -20.389 1.00 84.19 100 CYS A CA 1
ATOM 801 C C . CYS A 1 100 ? 8.511 6.306 -21.303 1.00 84.19 100 CYS A C 1
ATOM 803 O O . CYS A 1 100 ? 8.380 7.532 -21.247 1.00 84.19 100 CYS A O 1
ATOM 805 N N . LYS A 1 101 ? 7.826 5.532 -22.154 1.00 83.75 101 LYS A N 1
ATOM 806 C CA . LYS A 1 101 ? 6.688 6.013 -22.951 1.00 83.75 101 LYS A CA 1
ATOM 807 C C . LYS A 1 101 ? 5.421 6.106 -22.097 1.00 83.75 101 LYS A C 1
ATOM 809 O O . LYS A 1 101 ? 4.669 7.069 -22.241 1.00 83.75 101 LYS A O 1
ATOM 814 N N . TYR A 1 102 ? 5.218 5.136 -21.203 1.00 81.69 102 TYR A N 1
ATOM 815 C CA . TYR A 1 102 ? 4.072 5.062 -20.299 1.00 81.69 102 TYR A CA 1
ATOM 816 C C . TYR A 1 102 ? 4.517 4.811 -18.855 1.00 81.69 102 TYR A C 1
ATOM 818 O O . TYR A 1 102 ? 5.312 3.910 -18.588 1.00 81.69 102 TYR A O 1
ATOM 826 N N . LEU A 1 103 ? 3.961 5.583 -17.921 1.00 78.88 103 LEU A N 1
ATOM 827 C CA . LEU A 1 103 ? 4.144 5.395 -16.484 1.00 78.88 103 LEU A CA 1
ATOM 828 C C . LEU A 1 103 ? 2.839 4.922 -15.860 1.00 78.88 103 LEU A C 1
ATOM 830 O O . LEU A 1 103 ? 1.810 5.579 -16.018 1.00 78.88 103 LEU A O 1
ATOM 834 N N . VAL A 1 104 ? 2.900 3.837 -15.092 1.00 75.44 104 VAL A N 1
ATOM 835 C CA . VAL A 1 104 ? 1.769 3.351 -14.304 1.00 75.44 104 VAL A CA 1
ATOM 836 C C . VAL A 1 104 ? 2.084 3.432 -12.817 1.00 75.44 104 VAL A C 1
ATOM 838 O O . VAL A 1 104 ? 3.088 2.897 -12.352 1.00 75.44 104 VAL A O 1
ATOM 841 N N . ILE A 1 105 ? 1.226 4.116 -12.057 1.00 71.38 105 ILE A N 1
ATOM 842 C CA . ILE A 1 105 ? 1.396 4.322 -10.615 1.00 71.38 105 ILE A CA 1
ATOM 843 C C . ILE A 1 105 ? 0.296 3.561 -9.876 1.00 71.38 105 ILE A C 1
ATOM 845 O O . ILE A 1 105 ? -0.886 3.865 -10.015 1.00 71.38 105 ILE A O 1
ATOM 849 N N . GLY A 1 106 ? 0.706 2.585 -9.071 1.00 68.19 106 GLY A N 1
ATOM 850 C CA . GLY A 1 106 ? -0.147 1.688 -8.296 1.00 68.19 106 GLY A CA 1
ATOM 851 C C . GLY A 1 106 ? 0.320 1.571 -6.844 1.00 68.19 106 GLY A C 1
ATOM 852 O O . GLY A 1 106 ? 0.420 0.466 -6.315 1.00 68.19 106 GLY A O 1
ATOM 853 N N . THR A 1 107 ? 0.642 2.698 -6.201 1.00 67.69 107 THR A N 1
ATOM 854 C CA . THR A 1 107 ? 1.182 2.763 -4.825 1.00 67.69 107 THR A CA 1
ATOM 855 C C . THR A 1 107 ? 0.124 2.604 -3.727 1.00 67.69 107 THR A C 1
ATOM 857 O O . THR A 1 107 ? 0.457 2.576 -2.548 1.00 67.69 107 THR A O 1
ATOM 860 N N . GLY A 1 108 ? -1.158 2.489 -4.087 1.00 65.19 108 GLY A N 1
ATOM 861 C CA . GLY A 1 108 ? -2.256 2.489 -3.121 1.00 65.19 108 GLY A CA 1
ATOM 862 C C . GLY A 1 108 ? -2.515 3.876 -2.523 1.00 65.19 108 GLY A C 1
ATOM 863 O O . GLY A 1 108 ? -2.053 4.889 -3.042 1.00 65.19 108 GLY A O 1
ATOM 864 N N . SER A 1 109 ? -3.311 3.921 -1.455 1.00 61.72 109 SER A N 1
ATOM 865 C CA . SER A 1 109 ? -3.677 5.155 -0.754 1.00 61.72 109 SER A CA 1
ATOM 866 C C . SER A 1 109 ? -3.224 5.099 0.700 1.00 61.72 109 SER A C 1
ATOM 868 O O . SER A 1 109 ? -3.456 4.086 1.375 1.00 61.72 109 SER A O 1
ATOM 870 N N . ASP A 1 110 ? -2.683 6.206 1.201 1.00 65.56 110 ASP A N 1
ATOM 871 C CA . ASP A 1 110 ? -2.366 6.333 2.618 1.00 65.56 110 ASP A CA 1
ATOM 872 C C . ASP A 1 110 ? -3.646 6.320 3.471 1.00 65.56 110 ASP A C 1
ATOM 874 O O . ASP A 1 110 ? -4.668 6.898 3.084 1.00 65.56 110 ASP A O 1
ATOM 878 N N . PRO A 1 111 ? -3.634 5.644 4.631 1.00 75.62 111 PRO A N 1
ATOM 879 C CA . PRO A 1 111 ? -4.655 5.788 5.660 1.00 75.62 111 PRO A CA 1
ATOM 880 C C . PRO A 1 111 ? -4.864 7.253 6.060 1.00 75.62 111 PRO A C 1
ATOM 882 O O . PRO A 1 111 ? -3.929 7.907 6.516 1.00 75.62 111 PRO A O 1
ATOM 885 N N . VAL A 1 112 ? -6.097 7.755 5.975 1.00 77.50 112 VAL A N 1
ATOM 886 C CA . VAL A 1 112 ? -6.416 9.134 6.377 1.00 77.50 112 VAL A CA 1
ATOM 887 C C . VAL A 1 112 ? -7.383 9.131 7.554 1.00 77.50 112 VAL A C 1
ATOM 889 O O . VAL A 1 112 ? -8.475 8.570 7.481 1.00 77.50 112 VAL A O 1
ATOM 892 N N . ILE A 1 113 ? -6.991 9.801 8.638 1.00 81.38 113 ILE A N 1
ATOM 893 C CA . ILE A 1 113 ? -7.900 10.216 9.712 1.00 81.38 113 ILE A CA 1
ATOM 894 C C . ILE A 1 113 ? -8.260 11.689 9.454 1.00 81.38 113 ILE A C 1
ATOM 896 O O . ILE A 1 113 ? -7.341 12.503 9.305 1.00 81.38 113 ILE A O 1
ATOM 900 N N . PRO A 1 114 ? -9.557 12.059 9.391 1.00 79.81 114 PRO A N 1
ATOM 901 C CA . PRO A 1 114 ? -9.958 13.448 9.175 1.00 79.81 114 PRO A CA 1
ATOM 902 C C . PRO A 1 114 ? -9.377 14.378 10.241 1.00 79.81 114 PRO A C 1
ATOM 904 O O . PRO A 1 114 ? -9.266 13.986 11.403 1.00 79.81 114 PRO A O 1
ATOM 907 N N . GLU A 1 115 ? -9.054 15.615 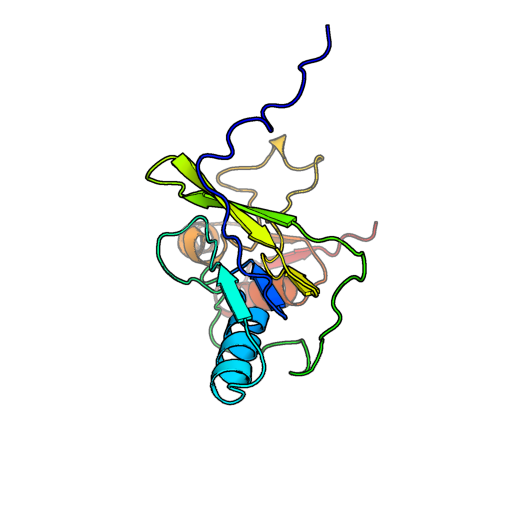9.860 1.00 83.31 115 GLU A N 1
ATOM 908 C CA . GLU A 1 115 ? -8.382 16.603 10.720 1.00 83.31 115 GLU A CA 1
ATOM 909 C C . GLU A 1 115 ? -9.070 16.779 12.081 1.00 83.31 115 GLU A C 1
ATOM 911 O O . GLU A 1 115 ? -8.417 16.757 13.124 1.00 83.31 115 GLU A O 1
ATOM 916 N N . SER A 1 116 ? -10.405 16.805 12.091 1.00 82.25 116 SER A N 1
ATOM 917 C CA . SER A 1 116 ? -11.234 16.908 13.299 1.00 82.25 116 SER A CA 1
ATOM 918 C C . SER A 1 116 ? -11.024 15.783 14.322 1.00 82.25 116 SER A C 1
ATOM 920 O O . SER A 1 116 ? -11.398 15.937 15.482 1.00 82.25 116 SER A O 1
ATOM 922 N N . TYR A 1 117 ? -10.445 14.653 13.909 1.00 80.50 117 TYR A N 1
ATOM 923 C CA . TYR A 1 117 ? -10.172 13.489 14.752 1.00 80.50 117 TYR A CA 1
ATOM 924 C C . TYR A 1 117 ? -8.675 13.204 14.926 1.00 80.50 117 TYR A C 1
ATOM 926 O O . TYR A 1 117 ? -8.322 12.310 15.696 1.00 80.50 117 TYR A O 1
ATOM 934 N N . GLN A 1 118 ? -7.783 13.945 14.258 1.00 82.69 118 GLN A N 1
ATOM 935 C CA . GLN A 1 118 ? -6.338 13.707 14.349 1.00 82.69 118 GLN A CA 1
ATOM 936 C C . GLN A 1 118 ? -5.806 13.928 15.768 1.00 82.69 118 GLN A C 1
ATOM 938 O O . GLN A 1 118 ? -4.997 13.134 16.243 1.00 82.69 118 GLN A O 1
ATOM 943 N N . SER A 1 119 ? -6.317 14.928 16.491 1.00 84.62 119 SER A N 1
ATOM 944 C CA . SER A 1 119 ? -5.949 15.191 17.894 1.00 84.62 119 SER A CA 1
ATOM 945 C C . SER A 1 119 ? -6.379 14.085 18.864 1.00 84.62 119 SER A C 1
ATOM 947 O O . SER A 1 119 ? -5.847 13.988 19.967 1.00 84.62 119 SER A O 1
ATOM 949 N N . LEU A 1 120 ? -7.334 13.247 18.455 1.00 83.94 120 LEU A N 1
ATOM 950 C CA . LEU A 1 120 ? -7.825 12.105 19.222 1.00 83.94 120 LEU A CA 1
ATOM 951 C C . LEU A 1 120 ? -7.130 10.797 18.823 1.00 83.94 120 LEU A C 1
ATOM 953 O O . LEU A 1 120 ? -7.370 9.768 19.462 1.00 83.94 120 LEU A O 1
ATOM 957 N N . SER A 1 121 ? -6.304 10.824 17.770 1.00 82.38 121 SER A N 1
ATOM 958 C CA . SER A 1 121 ? -5.595 9.646 17.276 1.00 82.38 121 SER A CA 1
ATOM 959 C C . SER A 1 121 ? -4.654 9.071 18.338 1.00 82.38 121 SER A C 1
ATOM 961 O O . SER A 1 121 ? -4.083 9.793 19.154 1.00 82.38 121 SER A O 1
ATOM 963 N N . GLY A 1 122 ? -4.519 7.745 18.368 1.00 81.62 122 GLY A N 1
ATOM 964 C CA . GLY A 1 122 ? -3.693 7.060 19.359 1.00 81.62 122 GLY A CA 1
ATOM 965 C C . GLY A 1 122 ? -4.249 5.691 19.718 1.00 81.62 122 GLY A C 1
ATOM 966 O O . GLY A 1 122 ? -4.528 4.869 18.850 1.00 81.62 122 GLY A O 1
ATOM 967 N N . GLU A 1 123 ? -4.394 5.413 21.014 1.00 82.00 123 GLU A N 1
ATOM 968 C CA . GLU A 1 123 ? -4.844 4.097 21.480 1.00 82.00 123 GLU A CA 1
ATOM 969 C C . GLU A 1 123 ? -6.298 3.787 21.081 1.00 82.00 123 GLU A C 1
ATOM 971 O O . GLU A 1 123 ? -6.614 2.654 20.715 1.00 82.00 123 GLU A O 1
ATOM 976 N N . ASN A 1 124 ? -7.171 4.800 21.135 1.00 85.94 124 ASN A N 1
ATOM 977 C CA . ASN A 1 124 ? -8.626 4.630 21.050 1.00 85.94 124 ASN A CA 1
ATOM 978 C C . ASN A 1 124 ? -9.238 5.077 19.716 1.00 85.94 124 ASN A C 1
ATOM 980 O O . ASN A 1 124 ? -10.326 4.618 19.379 1.00 85.94 124 ASN A O 1
ATOM 984 N N . VAL A 1 125 ? -8.564 5.956 18.972 1.00 90.00 125 VAL A N 1
ATOM 985 C CA . VAL A 1 125 ? -8.982 6.388 17.633 1.00 90.00 125 VAL A CA 1
ATOM 986 C C . VAL A 1 125 ? -7.854 6.065 16.670 1.00 90.00 125 VAL A C 1
ATOM 988 O O . VAL A 1 125 ? -6.731 6.544 16.820 1.00 90.00 125 VAL A O 1
ATOM 991 N N . TYR A 1 126 ? -8.151 5.225 15.692 1.00 89.19 126 TYR A N 1
ATOM 992 C CA . TYR A 1 126 ? -7.185 4.761 14.710 1.00 89.19 126 TYR A CA 1
ATOM 993 C C . TYR A 1 126 ? -7.891 4.442 13.399 1.00 89.19 126 TYR A C 1
ATOM 995 O O . TYR A 1 126 ? -9.090 4.159 13.363 1.00 89.19 126 TYR A O 1
ATOM 1003 N N . HIS A 1 127 ? -7.132 4.502 12.309 1.00 89.88 127 HIS A N 1
ATOM 1004 C CA . HIS A 1 127 ? -7.638 4.120 11.003 1.00 89.88 127 HIS A CA 1
ATOM 1005 C C . HIS A 1 127 ? -7.850 2.606 10.938 1.00 89.88 127 HIS A C 1
ATOM 1007 O O . HIS A 1 127 ? -7.101 1.825 11.527 1.00 89.88 127 HIS A O 1
ATOM 1013 N N . ILE A 1 128 ? -8.848 2.191 10.165 1.00 86.69 128 ILE A N 1
ATOM 1014 C CA . ILE A 1 128 ? -9.275 0.796 10.047 1.00 86.69 128 ILE A CA 1
ATOM 1015 C C . ILE A 1 128 ? -8.163 -0.150 9.568 1.00 86.69 128 ILE A C 1
ATOM 1017 O O . ILE A 1 128 ? -8.148 -1.315 9.929 1.00 86.69 128 ILE A O 1
ATOM 1021 N N . SER A 1 129 ? -7.161 0.371 8.854 1.00 84.81 129 SER A N 1
ATOM 1022 C CA . SER A 1 129 ? -5.955 -0.373 8.460 1.00 84.81 129 SER A CA 1
ATOM 1023 C C . SER A 1 129 ? -5.134 -0.924 9.631 1.00 84.81 129 SER A C 1
ATOM 1025 O O . SER A 1 129 ? -4.294 -1.782 9.403 1.00 84.81 129 SER A O 1
ATOM 1027 N N . GLN A 1 130 ? -5.351 -0.436 10.856 1.00 86.44 130 GLN A N 1
ATOM 1028 C CA . GLN A 1 130 ? -4.716 -0.933 12.083 1.00 86.44 130 GLN A CA 1
ATOM 1029 C C . GLN A 1 130 ? -5.625 -1.901 12.860 1.00 86.44 130 GLN A C 1
ATOM 1031 O O . GLN A 1 130 ? -5.329 -2.246 14.002 1.00 86.44 130 GLN A O 1
ATOM 1036 N N . PHE A 1 131 ? -6.769 -2.305 12.297 1.00 87.56 131 PHE A N 1
ATOM 1037 C CA . PHE A 1 131 ? -7.781 -3.072 13.022 1.00 87.56 131 PHE A CA 1
ATOM 1038 C C . PHE A 1 131 ? -7.250 -4.417 13.526 1.00 87.56 131 PHE A C 1
ATOM 1040 O O . PHE A 1 131 ? -7.423 -4.715 14.709 1.00 87.56 131 PHE A O 1
ATOM 1047 N N . LEU A 1 132 ? -6.572 -5.203 12.677 1.00 84.94 132 LEU A N 1
ATOM 1048 C CA . LEU A 1 132 ? -6.048 -6.509 13.100 1.00 84.94 132 LEU A CA 1
ATOM 1049 C C . LEU A 1 132 ? -5.026 -6.391 14.241 1.00 84.94 132 LEU A C 1
ATOM 1051 O O . LEU A 1 132 ? -5.085 -7.157 15.198 1.00 84.94 132 LEU A O 1
ATOM 1055 N N . GLU A 1 133 ? -4.150 -5.385 14.193 1.00 86.06 133 GLU A N 1
ATOM 1056 C CA . GLU A 1 133 ? -3.153 -5.116 15.242 1.00 86.06 133 GLU A CA 1
ATOM 1057 C C . GLU A 1 133 ? -3.798 -4.708 16.576 1.00 86.06 133 GLU A C 1
ATOM 1059 O O . GLU A 1 133 ? -3.203 -4.848 17.644 1.00 86.06 133 GLU A O 1
ATOM 1064 N N . ARG A 1 134 ? -5.037 -4.204 16.532 1.00 86.06 134 ARG A N 1
ATOM 1065 C CA . ARG A 1 134 ? -5.753 -3.650 17.687 1.00 86.06 134 ARG A CA 1
ATOM 1066 C C . ARG A 1 134 ? -6.943 -4.496 18.136 1.00 86.06 134 ARG A C 1
ATOM 1068 O O . ARG A 1 134 ? -7.706 -4.052 18.999 1.00 86.06 134 ARG A O 1
ATOM 1075 N N . GLN A 1 135 ? -7.081 -5.730 17.646 1.00 85.12 135 GLN A N 1
ATOM 1076 C CA . GLN A 1 135 ? -8.184 -6.620 18.027 1.00 85.12 135 GLN A CA 1
ATOM 1077 C C . GLN A 1 135 ? -8.289 -6.833 19.540 1.00 85.12 135 GLN A C 1
ATOM 1079 O O . GLN A 1 135 ? -9.386 -6.781 20.097 1.00 85.12 135 GLN A O 1
ATOM 1084 N N . ASP A 1 136 ? -7.166 -7.003 20.238 1.00 85.25 136 ASP A N 1
ATOM 1085 C CA . ASP A 1 136 ? -7.168 -7.159 21.697 1.00 85.25 136 ASP A CA 1
ATOM 1086 C C . ASP A 1 136 ? -7.704 -5.918 22.414 1.00 85.25 136 ASP A C 1
ATOM 1088 O O . ASP A 1 136 ? -8.401 -6.021 23.431 1.00 85.25 136 ASP A O 1
ATOM 1092 N N . ARG A 1 137 ? -7.426 -4.726 21.872 1.00 86.75 137 ARG A N 1
ATOM 1093 C CA . ARG A 1 137 ? -7.960 -3.471 22.403 1.00 86.75 137 ARG A CA 1
ATOM 1094 C C . ARG A 1 137 ? -9.464 -3.370 22.166 1.00 86.75 137 ARG A C 1
ATOM 1096 O O . ARG A 1 137 ? -10.166 -2.922 23.077 1.00 86.75 137 ARG A O 1
ATOM 1103 N N . CYS A 1 138 ? -9.952 -3.808 21.002 1.00 85.69 138 CYS A N 1
ATOM 1104 C CA . CYS A 1 138 ? -11.382 -3.922 20.707 1.00 85.69 138 CYS A CA 1
ATOM 1105 C C . CYS A 1 138 ? -12.081 -4.872 21.685 1.00 85.69 138 CYS A C 1
ATOM 1107 O O . CYS A 1 138 ? -13.065 -4.480 22.304 1.00 85.69 138 CYS A O 1
ATOM 1109 N N . ARG A 1 139 ? -11.536 -6.076 21.911 1.00 83.94 139 ARG A N 1
ATOM 1110 C CA . ARG A 1 139 ? -12.116 -7.079 22.829 1.00 83.94 139 ARG A CA 1
ATOM 1111 C C . ARG A 1 139 ? -12.288 -6.552 24.257 1.00 83.94 139 ARG A C 1
ATOM 1113 O O . ARG A 1 139 ? -13.257 -6.891 24.930 1.00 83.94 139 ARG A O 1
ATOM 1120 N N . LYS A 1 140 ? -11.357 -5.714 24.726 1.00 86.94 140 LYS A N 1
ATOM 1121 C CA . LYS A 1 140 ? -11.389 -5.103 26.070 1.00 86.94 140 LYS A CA 1
ATOM 1122 C C . LYS A 1 140 ? -12.274 -3.853 26.156 1.00 86.94 140 LYS A C 1
ATOM 1124 O O . LYS A 1 140 ? -12.528 -3.359 27.255 1.00 86.94 140 LYS A O 1
ATOM 1129 N N . ALA A 1 141 ? -12.713 -3.296 25.028 1.00 85.94 141 ALA A N 1
ATOM 1130 C CA . ALA A 1 141 ? -13.490 -2.067 25.012 1.00 85.94 141 ALA A CA 1
ATOM 1131 C C . ALA A 1 141 ? -14.913 -2.292 25.548 1.00 85.94 141 ALA A C 1
ATOM 1133 O O . ALA A 1 141 ? -15.560 -3.304 25.281 1.00 85.94 141 ALA A O 1
ATOM 1134 N N . LYS A 1 142 ? -15.431 -1.313 26.298 1.00 85.94 142 LYS A N 1
ATOM 1135 C CA . LYS A 1 142 ? -16.831 -1.333 26.756 1.00 85.94 142 LYS A CA 1
ATOM 1136 C C . LYS A 1 142 ? -17.808 -1.048 25.614 1.00 85.94 142 LYS A C 1
ATOM 1138 O O . LYS A 1 142 ? -18.915 -1.576 25.625 1.00 85.94 142 LYS A O 1
ATOM 1143 N N . SER A 1 143 ? -17.386 -0.230 24.657 1.00 85.44 143 SER A N 1
ATOM 1144 C CA . SER A 1 143 ? -18.128 0.152 23.461 1.00 85.44 143 SER A CA 1
ATOM 1145 C C . SER A 1 143 ? -17.150 0.418 22.322 1.00 85.44 143 SER A C 1
ATOM 1147 O O . SER A 1 143 ? -16.018 0.850 22.557 1.00 85.44 143 SER A O 1
ATOM 1149 N N . ILE A 1 144 ? -17.590 0.149 21.094 1.00 89.19 144 ILE A N 1
ATOM 1150 C CA . ILE A 1 144 ? -16.817 0.416 19.882 1.00 89.19 144 ILE A CA 1
ATOM 1151 C C . ILE A 1 144 ? -17.719 1.136 18.884 1.00 89.19 144 ILE A C 1
ATOM 1153 O O . ILE A 1 144 ? -18.842 0.697 18.637 1.00 89.19 144 ILE A O 1
ATOM 1157 N N . ALA A 1 145 ? -17.219 2.226 18.306 1.00 89.69 145 ALA A N 1
ATOM 1158 C CA . ALA A 1 145 ? -17.859 2.915 17.194 1.00 89.69 145 ALA A CA 1
ATOM 1159 C C . ALA A 1 145 ? -17.041 2.671 15.924 1.00 89.69 145 ALA A C 1
ATOM 1161 O O . ALA A 1 145 ? -15.846 2.964 15.893 1.00 89.69 145 ALA A O 1
ATOM 1162 N N . VAL A 1 146 ? -17.687 2.148 14.884 1.00 87.75 146 VAL A N 1
ATOM 1163 C CA . VAL A 1 146 ? -17.092 2.058 13.548 1.00 87.75 146 VAL A CA 1
ATOM 1164 C C . VAL A 1 146 ? -17.604 3.235 12.735 1.00 87.75 146 VAL A C 1
ATOM 1166 O O . VAL A 1 146 ? -18.810 3.371 12.537 1.00 87.75 146 VAL A O 1
ATOM 1169 N N . VAL A 1 147 ? -16.687 4.092 12.294 1.00 87.00 147 VAL A N 1
ATOM 1170 C CA . VAL A 1 147 ? -17.000 5.312 11.546 1.00 87.00 147 VAL A CA 1
ATOM 1171 C C . VAL A 1 147 ? -16.719 5.084 10.065 1.00 87.00 147 VAL A C 1
ATOM 1173 O O . VAL A 1 147 ? -15.595 4.760 9.685 1.00 87.00 147 VAL A O 1
ATOM 1176 N N . GLY A 1 148 ? -17.741 5.256 9.229 1.00 79.75 148 GLY A N 1
ATOM 1177 C CA . GLY A 1 148 ? -17.625 5.160 7.773 1.00 79.75 148 GLY A CA 1
ATOM 1178 C C . GLY A 1 148 ? -18.789 4.413 7.129 1.00 79.75 148 GLY A C 1
ATOM 1179 O O . GLY A 1 148 ? -19.661 3.885 7.808 1.00 79.75 148 GLY A O 1
ATOM 1180 N N . SER A 1 149 ? -18.822 4.402 5.799 1.00 76.25 149 SER A N 1
ATOM 1181 C CA . SER A 1 149 ? -19.882 3.769 4.997 1.00 76.25 149 SER A CA 1
ATOM 1182 C C . SER A 1 149 ? -19.353 2.798 3.939 1.00 76.25 149 SER A C 1
ATOM 1184 O O . SER A 1 149 ? -20.144 2.191 3.222 1.00 76.25 149 SER A O 1
ATOM 1186 N N . GLY A 1 150 ? -18.029 2.662 3.822 1.00 75.38 150 GLY A N 1
ATOM 1187 C CA . GLY A 1 150 ? -17.395 1.773 2.855 1.00 75.38 150 GLY A CA 1
ATOM 1188 C C . GLY A 1 150 ? -17.428 0.306 3.285 1.00 75.38 150 GLY A C 1
ATOM 1189 O O . GLY A 1 150 ? -17.736 -0.015 4.435 1.00 75.38 150 GLY A O 1
ATOM 1190 N N . GLN A 1 151 ? -17.035 -0.578 2.366 1.00 77.56 151 GLN A N 1
ATOM 1191 C CA . GLN A 1 151 ? -16.897 -2.016 2.619 1.00 77.56 151 GLN A CA 1
ATOM 1192 C C . GLN A 1 151 ? -16.063 -2.301 3.860 1.00 77.56 151 GLN A C 1
ATOM 1194 O O . GLN A 1 151 ? -16.529 -3.001 4.748 1.00 77.56 151 GLN A O 1
ATOM 1199 N N . SER A 1 152 ? -14.869 -1.712 3.938 1.00 82.94 152 SER A N 1
ATOM 1200 C CA . SER A 1 152 ? -13.953 -1.888 5.060 1.00 82.94 152 SER A CA 1
ATOM 1201 C C . SER A 1 152 ? -14.653 -1.657 6.403 1.00 82.94 152 SER A C 1
ATOM 1203 O O . SER A 1 152 ? -14.534 -2.470 7.316 1.00 82.94 152 SER A O 1
ATOM 1205 N N . SER A 1 153 ? -15.437 -0.577 6.513 1.00 80.69 153 SER A N 1
ATOM 1206 C CA . SER A 1 153 ? -16.220 -0.266 7.713 1.00 80.69 153 SER A CA 1
ATOM 1207 C C . SER A 1 153 ? -17.290 -1.327 7.982 1.00 80.69 153 SER A C 1
ATOM 1209 O O . SER A 1 153 ? -17.463 -1.731 9.128 1.00 80.69 153 SER A O 1
ATOM 1211 N N . ALA A 1 154 ? -18.001 -1.795 6.954 1.00 79.50 154 ALA A N 1
ATOM 1212 C CA . ALA A 1 154 ? -19.017 -2.836 7.099 1.00 79.50 154 ALA A CA 1
ATOM 1213 C C . ALA A 1 154 ? -18.420 -4.189 7.526 1.00 79.50 154 ALA A C 1
ATOM 1215 O O . ALA A 1 154 ? -18.995 -4.864 8.374 1.00 79.50 154 ALA A O 1
ATOM 1216 N N . GLU A 1 155 ? -17.257 -4.563 6.992 1.00 83.31 155 GLU A N 1
ATOM 1217 C CA . GLU A 1 155 ? -16.560 -5.810 7.327 1.00 83.31 155 GLU A CA 1
ATOM 1218 C C . GLU A 1 155 ? -16.038 -5.798 8.762 1.00 83.31 155 GLU A C 1
ATOM 1220 O O . GLU A 1 155 ? -16.303 -6.733 9.513 1.00 83.31 155 GLU A O 1
ATOM 1225 N N . VAL A 1 156 ? -15.384 -4.712 9.191 1.00 85.69 156 VAL A N 1
ATOM 1226 C CA . VAL A 1 156 ? -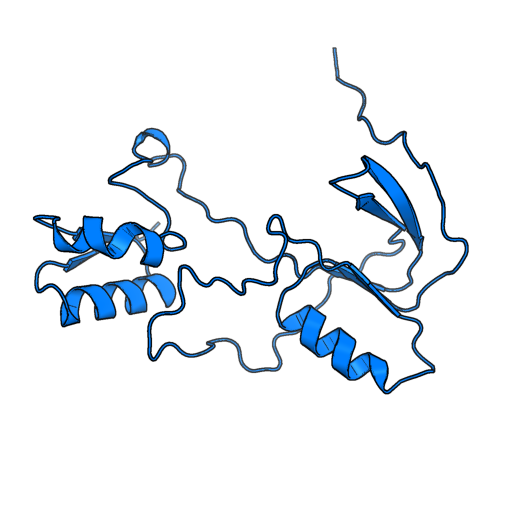14.970 -4.560 10.597 1.00 85.69 156 VAL A CA 1
ATOM 1227 C C . VAL A 1 156 ? -16.171 -4.514 11.527 1.00 85.69 156 VAL A C 1
ATOM 1229 O O . VAL A 1 156 ? -16.136 -5.108 12.601 1.00 85.69 156 VAL A O 1
ATOM 1232 N N . PHE A 1 157 ? -17.251 -3.837 11.134 1.00 85.88 157 PHE A N 1
ATOM 1233 C CA . PHE A 1 157 ? -18.474 -3.839 11.925 1.00 85.88 157 PHE A CA 1
ATOM 1234 C C . PHE A 1 157 ? -19.060 -5.243 12.054 1.00 85.88 157 PHE A C 1
ATOM 1236 O O . PHE A 1 157 ? -19.434 -5.631 13.155 1.00 85.88 157 PHE A O 1
ATOM 1243 N N . HIS A 1 158 ? -19.109 -6.013 10.967 1.00 83.25 158 HIS A N 1
ATOM 1244 C CA . HIS A 1 158 ? -19.595 -7.387 10.983 1.00 83.25 158 HIS A CA 1
ATOM 1245 C C . HIS A 1 158 ? -18.724 -8.295 11.859 1.00 83.25 158 HIS A C 1
ATOM 1247 O O . HIS A 1 158 ? -19.257 -9.031 12.689 1.00 83.25 158 HIS A O 1
ATOM 1253 N N . GLU A 1 159 ? -17.401 -8.199 11.725 1.00 85.62 159 GLU A N 1
ATOM 1254 C CA . GLU A 1 159 ? -16.430 -8.935 12.540 1.00 85.62 159 GLU A CA 1
ATOM 1255 C C . GLU A 1 159 ? -16.606 -8.617 14.029 1.00 85.62 159 GLU A C 1
ATOM 1257 O O . GLU A 1 159 ? -16.753 -9.513 14.863 1.00 85.62 159 GLU A O 1
ATOM 1262 N N . LEU A 1 160 ? -16.675 -7.327 14.368 1.00 85.12 160 LEU A N 1
ATOM 1263 C CA . LEU A 1 160 ? -16.904 -6.886 15.737 1.00 85.12 160 LEU A CA 1
ATOM 1264 C C . LEU A 1 160 ? -18.269 -7.333 16.247 1.00 85.12 160 LEU A C 1
ATOM 1266 O O . LEU A 1 160 ? -18.336 -7.855 17.346 1.00 85.12 160 LEU A O 1
ATOM 1270 N N . PHE A 1 161 ? -19.341 -7.183 15.472 1.00 80.88 161 PHE A N 1
ATOM 1271 C CA . PHE A 1 161 ? -20.688 -7.578 15.880 1.00 80.88 161 PHE A CA 1
ATOM 1272 C C . PHE A 1 161 ? -20.793 -9.085 16.145 1.00 80.88 161 PHE A C 1
ATOM 1274 O O . PHE A 1 161 ? -21.400 -9.496 17.133 1.00 80.88 161 PHE A O 1
ATOM 1281 N N . THR A 1 162 ? -20.161 -9.899 15.298 1.00 78.94 162 THR A N 1
ATOM 1282 C CA . THR A 1 162 ? -20.169 -11.364 15.409 1.00 78.94 162 THR A CA 1
ATOM 1283 C C . THR A 1 162 ? -19.369 -11.842 16.622 1.00 78.94 162 THR A C 1
ATOM 1285 O O . THR A 1 162 ? -19.814 -12.739 17.335 1.00 78.94 162 THR A O 1
ATOM 1288 N N . ASN A 1 163 ? -18.220 -11.217 16.904 1.00 73.56 163 ASN A N 1
ATOM 1289 C CA . ASN A 1 163 ? -17.291 -11.663 17.951 1.00 73.56 163 ASN A CA 1
ATOM 1290 C C . ASN A 1 163 ? -17.349 -10.845 19.254 1.00 73.56 163 ASN A C 1
ATOM 1292 O O . ASN A 1 163 ? -16.671 -11.164 20.233 1.00 73.56 163 ASN A O 1
ATOM 1296 N N . SER A 1 164 ? -18.112 -9.757 19.296 1.00 62.94 164 SER A N 1
ATOM 1297 C CA . SER A 1 164 ? -18.213 -8.830 20.425 1.00 62.94 164 SER A CA 1
ATOM 1298 C C . SER A 1 164 ? -19.519 -8.044 20.304 1.00 62.94 164 SER A C 1
ATOM 1300 O O . SER A 1 164 ? -19.579 -7.046 19.601 1.00 62.94 164 SER A O 1
ATOM 1302 N N . ALA A 1 165 ? -20.574 -8.461 21.009 1.00 62.22 165 ALA A N 1
ATOM 1303 C CA . ALA A 1 165 ? -21.943 -7.918 20.922 1.00 62.22 165 ALA A CA 1
ATOM 1304 C C . ALA A 1 165 ? -22.134 -6.415 21.310 1.00 62.22 165 ALA A C 1
ATOM 1306 O O . ALA A 1 165 ? -23.147 -6.050 21.900 1.00 62.22 165 ALA A O 1
ATOM 1307 N N . LYS A 1 166 ? -21.157 -5.528 21.062 1.00 69.31 166 LYS A N 1
ATOM 1308 C CA . LYS A 1 166 ? -21.040 -4.144 21.559 1.00 69.31 166 LYS A CA 1
ATOM 1309 C C . LYS A 1 166 ? -20.476 -3.164 20.511 1.00 69.31 166 LYS A C 1
ATOM 1311 O O . LYS A 1 166 ? -19.759 -2.225 20.867 1.00 69.31 166 LYS A O 1
ATOM 1316 N N . ALA A 1 167 ? -20.766 -3.384 19.229 1.00 74.75 167 ALA A N 1
ATOM 1317 C CA . ALA A 1 167 ? -20.377 -2.485 18.142 1.00 74.75 167 ALA A CA 1
ATOM 1318 C C . ALA A 1 167 ? -21.553 -1.598 17.704 1.00 74.75 167 ALA A C 1
ATOM 1320 O O . ALA A 1 167 ? -22.662 -2.089 17.498 1.00 74.75 167 ALA A O 1
ATOM 1321 N N . LEU A 1 168 ? -21.301 -0.300 17.528 1.00 77.62 168 LEU A N 1
ATOM 1322 C CA . LEU A 1 168 ? -22.229 0.661 16.932 1.00 77.62 168 LEU A CA 1
ATOM 1323 C C . LEU A 1 168 ? -21.684 1.116 15.574 1.00 77.62 168 LEU A C 1
ATOM 1325 O O . LEU A 1 168 ? -20.536 1.557 15.478 1.00 77.62 168 LEU A O 1
ATOM 1329 N N . PHE A 1 169 ? -22.510 1.031 14.531 1.00 75.81 169 PHE A N 1
ATOM 1330 C CA . PHE A 1 169 ? -22.167 1.562 13.215 1.00 75.81 169 PHE A CA 1
ATOM 1331 C C . PHE A 1 169 ? -22.561 3.035 13.137 1.00 75.81 169 PHE A C 1
ATOM 1333 O O . PHE A 1 169 ? -23.735 3.374 13.293 1.00 75.81 169 PHE A O 1
ATOM 1340 N N . VAL A 1 170 ? -21.588 3.911 12.895 1.00 76.75 170 VAL A N 1
ATOM 1341 C CA . VAL A 1 170 ? -21.806 5.352 12.763 1.00 76.75 170 VAL A CA 1
ATOM 1342 C C . VAL A 1 170 ? -21.544 5.749 11.317 1.00 76.75 170 VAL A C 1
ATOM 1344 O O . VAL A 1 170 ? -20.401 5.850 10.864 1.00 76.75 170 VAL A O 1
ATOM 1347 N N . ARG A 1 171 ? -22.628 6.004 10.583 1.00 68.31 171 ARG A N 1
ATOM 1348 C CA . ARG A 1 171 ? -22.556 6.580 9.243 1.00 68.31 171 ARG A CA 1
ATOM 1349 C C . ARG A 1 171 ? -22.406 8.094 9.366 1.00 68.31 171 ARG A C 1
ATOM 1351 O O . ARG A 1 171 ? -23.326 8.762 9.826 1.00 68.31 171 ARG A O 1
ATOM 1358 N N . LEU A 1 172 ? -21.268 8.625 8.929 1.00 57.38 172 LEU A N 1
ATOM 1359 C CA . LEU A 1 172 ? -21.108 10.063 8.729 1.00 57.38 172 LEU A CA 1
ATOM 1360 C C . LEU A 1 172 ? -21.657 10.434 7.349 1.00 57.38 172 LEU A C 1
ATOM 1362 O O . LEU A 1 172 ? -21.208 9.911 6.329 1.00 57.38 172 LEU A O 1
ATOM 1366 N N . THR A 1 173 ? -22.662 11.300 7.329 1.00 46.22 173 THR A N 1
ATOM 1367 C CA . THR A 1 173 ? -23.051 12.080 6.150 1.00 46.22 173 THR A CA 1
ATOM 1368 C C . THR A 1 173 ? -22.323 13.412 6.236 1.00 46.22 173 THR A C 1
ATOM 1370 O O . THR A 1 173 ? -22.527 14.141 7.206 1.00 46.22 173 THR A O 1
ATOM 1373 N N . PHE A 1 174 ? -21.457 13.678 5.262 1.00 45.06 174 PHE A N 1
ATOM 1374 C CA . PHE A 1 174 ? -20.843 14.983 5.035 1.00 45.06 174 PHE A CA 1
ATOM 1375 C C . PHE A 1 174 ? -21.605 15.705 3.927 1.00 45.06 174 PHE A C 1
ATOM 1377 O O . PHE A 1 174 ? -22.083 14.993 3.011 1.00 45.06 174 PHE A O 1
#

Radius of gyration: 20.79 Å; chains: 1; bounding box: 47×47×54 Å

Organism: NCBI:txid885475

Secondary structure (DSSP, 8-state):
-----STT---EEEEEEEEEEEES-SHHHHHHHHHHTT-TTS-EEEE---SSSS--SSGGG--TT----S-TT-------S-EEEEEE-TTT--EEEEEEEEEEE---------HHHHTT-SSSS--GGGTGGGHHHHHH-S-EEEE-SSHHHHHHHHHHHHH-S-EEEE----